Protein AF-A0A821P5L2-F1 (afdb_monomer)

Sequence (148 aa):
MLNECDADGIVGTIKATLARFNIPLQNLMGIGTDNASVMTGVNNGVYAKLKKDLPSLVLVRCICHSLQLAVSAVTKQFLPRNLEFIIKETYDWFNRSSSRQAAYKELYKLINDGHDPLKIVQSCQTRWLSIVCSCTHLRTMVGTENTF

pLDDT: mean 88.99, std 10.42, range [39.38, 97.19]

Solvent-accessible surface area (backbone atoms only — not comparable to full-atom values): 8571 Å² total; per-residue (Å²): 129,78,86,44,95,45,26,66,37,46,46,51,43,52,53,52,51,32,55,74,70,71,42,63,74,85,72,54,53,60,49,77,44,64,74,45,58,47,42,61,22,82,83,65,4,31,51,45,55,50,37,73,82,32,81,77,46,40,82,44,68,34,62,66,55,52,50,35,52,52,52,52,52,50,43,71,74,68,50,55,67,67,56,57,48,51,57,49,51,54,38,52,63,40,73,76,28,69,68,55,46,50,53,49,44,54,51,40,14,72,76,48,86,66,43,80,67,72,76,79,44,70,66,44,91,88,46,75,57,21,54,58,52,24,52,51,37,53,40,58,73,71,68,66,85,84,83,131

Organism: NCBI:txid345717

InterPro domains:
  IPR012337 Ribonuclease H-like superfamily [SSF53098] (4-139)

Nearest PDB structures (foldseek):
  7eqi-assembly3_E  TM=5.110E-01  e=8.395E-01  Streptomyces antibioticus
  7eqi-assembly4_H  TM=5.221E-01  e=1.290E+00  Streptomyces antibioticus

Secondary structure (DSSP, 8-state):
-----SHHHHHHHHHHHHHHTT--GGG--EEEE---HHHH-TTTSHHHHHHHH-TTPEEEE-HHHHHHHHHHHHHHHHS-HHHHHHHHHHHHHHHT-HHHHHHHHHHHHHHTTTPPPPPPPPP-TTSTTHHHHHHHHHHHHTT--S--

Structure (mmCIF, N/CA/C/O backbone):
data_AF-A0A821P5L2-F1
#
_entry.id   AF-A0A821P5L2-F1
#
loop_
_atom_site.group_PDB
_atom_site.id
_atom_site.type_symbol
_atom_site.label_atom_id
_atom_site.label_alt_id
_atom_site.label_comp_id
_atom_site.label_asym_id
_atom_site.label_entity_id
_atom_site.label_seq_id
_atom_site.pdbx_PDB_ins_code
_atom_site.Cartn_x
_atom_site.Cartn_y
_atom_site.Cartn_z
_atom_site.occupancy
_atom_site.B_iso_or_equiv
_atom_site.auth_seq_id
_atom_site.auth_comp_id
_atom_site.auth_asym_id
_atom_site.auth_atom_id
_atom_site.pdbx_PDB_model_num
ATOM 1 N N . MET A 1 1 ? 0.693 16.707 19.116 1.00 49.34 1 MET A N 1
ATOM 2 C CA . MET A 1 1 ? 1.541 16.033 18.110 1.00 49.34 1 MET A CA 1
ATOM 3 C C . MET A 1 1 ? 1.422 14.536 18.333 1.00 49.34 1 MET A C 1
ATOM 5 O O . MET A 1 1 ? 1.138 14.152 19.461 1.00 49.34 1 MET A O 1
ATOM 9 N N . LEU A 1 2 ? 1.588 13.724 17.285 1.00 69.50 2 LEU A N 1
ATOM 10 C CA . LEU A 1 2 ? 1.762 12.275 17.433 1.00 69.50 2 LEU A CA 1
ATOM 11 C C . LEU A 1 2 ? 3.141 12.039 18.052 1.00 69.50 2 LEU A C 1
ATOM 13 O O . LEU A 1 2 ? 4.143 12.350 17.414 1.00 69.50 2 LEU A O 1
ATOM 17 N N . ASN A 1 3 ? 3.182 11.548 19.288 1.00 67.38 3 ASN A N 1
ATOM 18 C CA . ASN A 1 3 ? 4.442 11.230 19.965 1.00 67.38 3 ASN A CA 1
ATOM 19 C C . ASN A 1 3 ? 4.887 9.786 19.683 1.00 67.38 3 ASN A C 1
ATOM 21 O O . ASN A 1 3 ? 6.078 9.499 19.699 1.00 67.38 3 ASN A O 1
ATOM 25 N N . GLU A 1 4 ? 3.937 8.901 19.370 1.00 78.25 4 GLU A N 1
ATOM 26 C CA . GLU A 1 4 ? 4.156 7.487 19.063 1.00 78.25 4 GLU A CA 1
ATOM 27 C C . GLU A 1 4 ? 3.324 7.107 17.828 1.00 78.25 4 GLU A C 1
ATOM 29 O O . GLU A 1 4 ? 2.196 7.576 17.655 1.00 78.25 4 GLU A O 1
ATOM 34 N N . CYS A 1 5 ? 3.900 6.290 16.940 1.00 82.81 5 CYS A N 1
ATOM 35 C CA . CYS A 1 5 ? 3.263 5.833 15.695 1.00 82.81 5 CYS A CA 1
ATOM 36 C C . CYS A 1 5 ? 2.576 4.465 15.848 1.00 82.81 5 CYS A C 1
ATOM 38 O O . CYS A 1 5 ? 2.422 3.733 14.869 1.00 82.81 5 CYS A O 1
ATOM 40 N N . ASP A 1 6 ? 2.198 4.096 17.069 1.00 92.50 6 ASP A N 1
ATOM 41 C CA . ASP A 1 6 ? 1.423 2.895 17.346 1.00 92.50 6 ASP A CA 1
ATOM 42 C C . ASP A 1 6 ? -0.079 3.206 17.448 1.00 92.50 6 ASP A C 1
ATOM 44 O O . ASP A 1 6 ? -0.534 4.346 17.313 1.00 92.50 6 ASP A O 1
ATOM 48 N N . ALA A 1 7 ? -0.886 2.168 17.646 1.00 93.12 7 ALA A N 1
ATOM 49 C CA . ALA A 1 7 ? -2.330 2.335 17.663 1.00 93.12 7 ALA A CA 1
ATOM 50 C C . ALA A 1 7 ? -2.820 3.160 18.862 1.00 93.12 7 ALA A C 1
ATOM 52 O O . ALA A 1 7 ? -3.824 3.859 18.735 1.00 93.12 7 ALA A O 1
ATOM 53 N N . ASP A 1 8 ? -2.143 3.095 20.010 1.00 93.81 8 ASP A N 1
ATOM 54 C CA . ASP A 1 8 ? -2.530 3.840 21.209 1.00 93.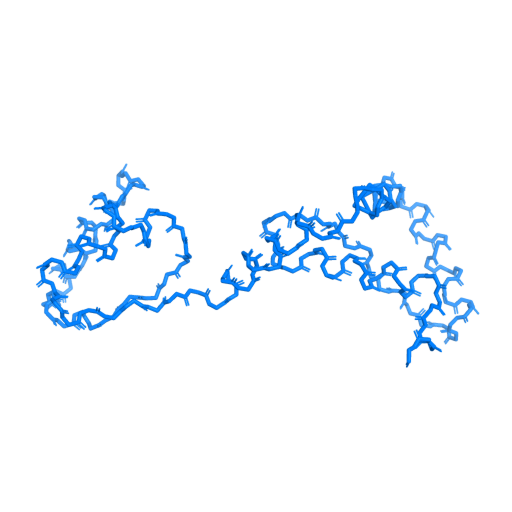81 8 ASP A CA 1
ATOM 55 C C . ASP A 1 8 ? -2.238 5.333 21.050 1.00 93.81 8 ASP A C 1
ATOM 57 O O . ASP A 1 8 ? -3.130 6.161 21.269 1.00 93.81 8 ASP A O 1
ATOM 61 N N . GLY A 1 9 ? -1.049 5.678 20.553 1.00 94.94 9 GLY A N 1
ATOM 62 C CA . GLY A 1 9 ? -0.669 7.048 20.223 1.00 94.94 9 GLY A CA 1
ATOM 63 C C . GLY A 1 9 ? -1.601 7.679 19.188 1.00 94.94 9 GLY A C 1
ATOM 64 O O . GLY A 1 9 ? -2.041 8.826 19.352 1.00 94.94 9 GLY A O 1
ATOM 65 N N . ILE A 1 10 ? -1.983 6.920 18.154 1.00 95.31 10 ILE A N 1
ATOM 66 C CA . ILE A 1 10 ? -2.919 7.393 17.126 1.00 95.31 10 ILE A CA 1
ATOM 67 C C . ILE A 1 10 ? -4.322 7.604 17.711 1.00 95.31 10 ILE A C 1
ATOM 69 O O . ILE A 1 10 ? -4.910 8.667 17.505 1.00 95.31 10 ILE A O 1
ATOM 73 N N . VAL A 1 11 ? -4.858 6.648 18.478 1.00 95.44 11 VAL A N 1
ATOM 74 C CA . VAL A 1 11 ? -6.184 6.783 19.114 1.00 95.44 11 VAL A CA 1
ATOM 75 C C . VAL A 1 11 ? -6.220 7.966 20.077 1.00 95.44 11 VAL A C 1
ATOM 77 O O . VAL A 1 11 ? -7.164 8.760 20.035 1.00 95.44 11 VAL A O 1
ATOM 80 N N . GLY A 1 12 ? -5.194 8.115 20.917 1.00 94.94 12 GLY A N 1
ATOM 81 C CA . GLY A 1 12 ? -5.067 9.244 21.836 1.00 94.94 12 GLY A CA 1
ATOM 82 C C . GLY A 1 12 ? -5.054 10.576 21.091 1.00 94.94 12 GLY A C 1
ATOM 83 O O . GLY A 1 12 ? -5.792 11.496 21.447 1.00 94.94 12 GLY A O 1
ATOM 84 N N . THR A 1 13 ? -4.302 10.653 19.991 1.00 95.38 13 THR A N 1
ATOM 85 C CA . THR A 1 13 ? -4.250 11.854 19.151 1.00 95.38 13 THR A CA 1
ATOM 86 C C . THR A 1 13 ? -5.596 12.159 18.494 1.00 95.38 13 THR A C 1
ATOM 88 O O . THR A 1 13 ? -6.000 13.322 18.476 1.00 95.38 13 THR A O 1
ATOM 91 N N . ILE A 1 14 ? -6.322 11.151 17.994 1.00 94.81 14 ILE A N 1
ATOM 92 C CA . ILE A 1 14 ? -7.667 11.327 17.419 1.00 94.81 14 ILE A CA 1
ATOM 93 C C . ILE A 1 14 ? -8.614 11.916 18.469 1.00 94.81 14 ILE A C 1
ATOM 95 O O . ILE A 1 14 ? -9.227 12.955 18.223 1.00 94.81 14 ILE A O 1
ATOM 99 N N . LYS A 1 15 ? -8.691 11.305 19.658 1.00 95.19 15 LYS A N 1
ATOM 100 C CA . LYS A 1 15 ? -9.561 11.770 20.751 1.00 95.19 15 LYS A CA 1
ATOM 101 C C . LYS A 1 15 ? -9.213 13.192 21.189 1.00 95.19 15 LYS A C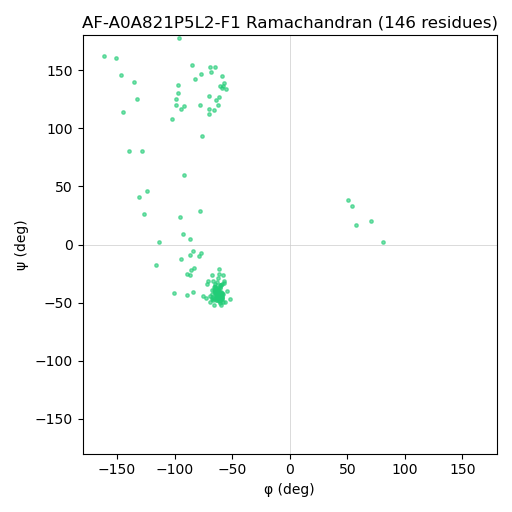 1
ATOM 103 O O . LYS A 1 15 ? -10.103 14.034 21.282 1.00 95.19 15 LYS A O 1
ATOM 108 N N . ALA A 1 16 ? -7.928 13.477 21.396 1.00 95.62 16 ALA A N 1
ATOM 109 C CA . ALA A 1 16 ? -7.458 14.808 21.771 1.00 95.62 16 ALA A CA 1
ATOM 110 C C . ALA A 1 16 ? -7.771 15.856 20.691 1.00 95.62 16 ALA A C 1
ATOM 112 O O . ALA A 1 16 ? -8.164 16.977 21.005 1.00 95.62 16 ALA A O 1
ATOM 113 N N . THR A 1 17 ? -7.636 15.489 19.415 1.00 95.69 17 THR A N 1
ATOM 114 C CA . THR A 1 17 ? -7.938 16.382 18.290 1.00 95.69 17 THR A CA 1
ATOM 115 C C . THR A 1 17 ? -9.429 16.692 18.217 1.00 95.69 17 THR A C 1
ATOM 117 O O . THR A 1 17 ? -9.787 17.861 18.105 1.00 95.69 17 THR A O 1
ATOM 120 N N . LEU A 1 18 ? -10.300 15.685 18.333 1.00 95.69 18 LEU A N 1
ATOM 121 C CA . LEU A 1 18 ? -11.752 15.886 18.356 1.00 95.69 18 LEU A CA 1
ATOM 122 C C . LEU A 1 18 ? -12.177 16.763 19.540 1.00 95.69 18 LEU A C 1
ATOM 124 O O . LEU A 1 18 ? -12.900 17.740 19.344 1.00 95.69 18 LEU A O 1
ATOM 128 N N . ALA A 1 19 ? -11.646 16.488 20.736 1.00 95.81 19 ALA A N 1
ATOM 129 C CA . ALA A 1 19 ? -11.898 17.292 21.930 1.00 95.81 19 ALA A CA 1
ATOM 130 C C . ALA A 1 19 ? -11.457 18.753 21.749 1.00 95.81 19 ALA A C 1
ATOM 132 O O . ALA A 1 19 ? -12.208 19.665 22.082 1.00 95.81 19 ALA A O 1
ATOM 133 N N . ARG A 1 20 ? -10.283 18.994 21.147 1.00 97.19 20 ARG A N 1
ATOM 134 C CA . ARG A 1 20 ? -9.787 20.348 20.844 1.00 97.19 20 ARG A CA 1
ATOM 135 C C . ARG A 1 20 ? -10.739 21.141 19.944 1.00 97.19 20 ARG A C 1
ATOM 137 O O . ARG A 1 20 ? -10.823 22.356 20.078 1.00 97.19 20 ARG A O 1
ATOM 144 N N . PHE A 1 21 ? -11.431 20.472 19.025 1.00 96.88 21 PHE A N 1
ATOM 145 C CA . PHE A 1 21 ? -12.416 21.096 18.139 1.00 96.88 21 PHE A CA 1
ATOM 146 C C . PHE A 1 21 ? -13.849 21.051 18.690 1.00 96.88 21 PHE A C 1
ATOM 148 O O . PHE A 1 21 ? -14.778 21.407 17.970 1.00 96.88 21 PHE A O 1
ATOM 155 N N . ASN A 1 22 ? -14.044 20.634 19.948 1.00 96.94 22 ASN A N 1
ATOM 156 C CA . ASN A 1 22 ? -15.359 20.433 20.564 1.00 96.94 22 ASN A CA 1
ATOM 157 C C . ASN A 1 22 ? -16.276 19.502 19.748 1.00 96.94 22 ASN A C 1
ATOM 159 O O . ASN A 1 22 ? -17.493 19.674 19.732 1.00 96.94 22 ASN A O 1
ATOM 163 N N . ILE A 1 23 ? -15.697 18.512 19.063 1.00 96.19 23 ILE A N 1
ATOM 164 C CA . ILE A 1 23 ? -16.441 17.489 18.327 1.00 96.19 23 ILE A CA 1
ATOM 165 C C . ILE A 1 23 ? -16.604 16.276 19.251 1.00 96.19 23 ILE A C 1
ATOM 167 O O . ILE A 1 23 ? -15.600 15.661 19.620 1.00 96.19 23 ILE A O 1
ATOM 171 N N . PRO A 1 24 ? -17.839 15.897 19.626 1.00 95.31 24 PRO A N 1
ATOM 172 C CA . PRO A 1 24 ? -18.079 14.688 20.401 1.00 95.31 24 PRO A CA 1
ATOM 173 C C . PRO A 1 24 ? -17.538 13.457 19.677 1.00 95.31 24 PRO A C 1
ATOM 175 O O . PRO A 1 24 ? -17.766 13.282 18.478 1.00 95.31 24 PRO A O 1
ATOM 178 N N . LEU A 1 25 ? -16.867 12.567 20.410 1.00 95.06 25 LEU A N 1
ATOM 179 C CA . LEU A 1 25 ? -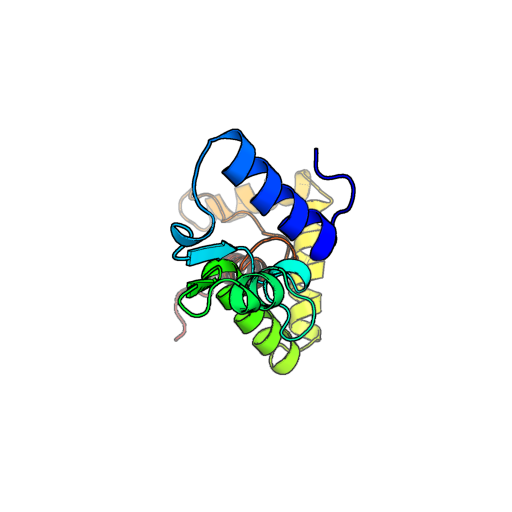16.345 11.317 19.850 1.00 95.06 25 LEU A CA 1
ATOM 180 C C . LEU A 1 25 ? -17.461 10.476 19.206 1.00 95.06 25 LEU A C 1
ATOM 182 O O . LEU A 1 25 ? -17.229 9.812 18.204 1.00 95.06 25 LEU A O 1
ATOM 186 N N . GLN A 1 26 ? -18.679 10.560 19.741 1.00 95.62 26 GLN A N 1
ATOM 187 C CA . GLN A 1 26 ? -19.876 9.865 19.261 1.00 95.62 26 GLN A CA 1
ATOM 188 C C . GLN A 1 26 ? -20.273 10.254 17.831 1.00 95.62 26 GLN A C 1
ATOM 190 O O . GLN A 1 26 ? -20.951 9.479 17.162 1.00 95.62 26 GLN A O 1
ATOM 195 N N . ASN A 1 27 ? -19.822 11.411 17.337 1.00 95.12 27 ASN A N 1
ATOM 196 C CA . ASN A 1 27 ? -20.073 11.839 15.962 1.00 95.12 27 ASN A CA 1
ATOM 197 C C . ASN A 1 27 ? -19.144 11.145 14.951 1.00 95.12 27 ASN A C 1
ATOM 199 O O . ASN A 1 27 ? -19.342 11.269 13.741 1.00 95.12 27 ASN A O 1
ATOM 203 N N . LEU A 1 28 ? -18.121 10.419 15.415 1.00 95.12 28 LEU A N 1
ATOM 204 C CA . LEU A 1 28 ? -17.241 9.646 14.550 1.00 95.12 28 LEU A CA 1
ATOM 205 C C . LEU A 1 28 ? -17.953 8.366 14.088 1.00 95.12 28 LEU A C 1
ATOM 207 O O . LEU A 1 28 ? -17.909 7.327 14.743 1.00 95.12 28 LEU A O 1
ATOM 211 N N . MET A 1 29 ? -18.592 8.446 12.922 1.00 95.69 29 MET A N 1
ATOM 212 C CA . MET A 1 29 ? -19.360 7.337 12.343 1.00 95.69 29 MET A CA 1
ATOM 213 C C . MET A 1 29 ? -18.511 6.369 11.514 1.00 95.69 29 MET A C 1
ATOM 215 O O . MET A 1 29 ? -18.889 5.212 11.332 1.00 95.69 29 MET A O 1
ATOM 219 N N . GLY A 1 30 ? -17.350 6.802 11.021 1.00 95.81 30 GLY A N 1
ATOM 220 C CA . GLY A 1 30 ? -16.466 5.938 10.250 1.00 95.81 30 GLY A CA 1
ATOM 221 C C . GLY A 1 30 ? -15.031 6.435 10.167 1.00 95.81 30 GLY A C 1
ATOM 222 O O . GLY A 1 30 ? -14.745 7.602 10.426 1.00 95.81 30 GLY A O 1
ATOM 223 N N . ILE A 1 31 ? -14.131 5.527 9.797 1.00 95.25 31 ILE A N 1
ATOM 224 C CA . ILE A 1 31 ? -12.715 5.810 9.564 1.00 95.25 31 ILE A CA 1
ATOM 225 C C . ILE A 1 31 ? -12.261 5.178 8.247 1.00 95.25 31 ILE A C 1
ATOM 227 O O . ILE A 1 31 ? -12.426 3.978 8.027 1.00 95.25 31 ILE A O 1
ATOM 231 N N . GLY A 1 32 ? -11.696 6.008 7.369 1.00 95.31 32 GLY A N 1
ATOM 232 C CA . GLY A 1 32 ? -11.033 5.588 6.137 1.00 95.31 32 GLY A CA 1
ATOM 233 C C . GLY A 1 32 ? -9.525 5.538 6.348 1.00 95.31 32 GLY A C 1
ATOM 234 O O . GLY A 1 32 ? -8.945 6.522 6.799 1.00 95.31 32 GLY A O 1
ATOM 235 N N . THR A 1 33 ? -8.882 4.407 6.067 1.00 93.19 33 THR A N 1
ATOM 236 C CA . THR A 1 33 ? -7.453 4.231 6.367 1.00 93.19 33 THR A CA 1
ATOM 237 C C . THR A 1 33 ? -6.765 3.272 5.397 1.00 93.19 33 THR A C 1
ATOM 239 O O . THR A 1 33 ? -7.425 2.492 4.701 1.00 93.19 33 THR A O 1
ATOM 242 N N . ASP A 1 34 ? -5.434 3.348 5.317 1.00 85.88 34 ASP A N 1
ATOM 243 C CA . ASP A 1 34 ? -4.653 2.308 4.664 1.00 85.88 34 ASP A CA 1
ATOM 244 C C . ASP A 1 34 ? -4.783 0.999 5.460 1.00 85.88 34 ASP A C 1
ATOM 246 O O . ASP A 1 34 ? -5.064 0.985 6.658 1.00 85.88 34 ASP A O 1
ATOM 250 N N . ASN A 1 35 ? -4.644 -0.155 4.805 1.00 87.56 35 ASN A N 1
ATOM 251 C CA . ASN A 1 35 ? -4.824 -1.437 5.501 1.00 87.56 35 ASN A CA 1
ATOM 252 C C . ASN A 1 35 ? -3.595 -1.807 6.350 1.00 87.56 35 ASN A C 1
ATOM 254 O O . ASN A 1 35 ? -3.309 -2.989 6.542 1.00 87.56 35 ASN A O 1
ATOM 258 N N . ALA A 1 36 ? -2.853 -0.818 6.851 1.00 89.50 36 ALA A N 1
ATOM 259 C CA . ALA A 1 36 ? -1.742 -1.049 7.750 1.00 89.50 36 ALA A CA 1
ATOM 260 C C . ALA A 1 36 ? -2.231 -1.787 9.004 1.00 89.50 36 ALA A C 1
ATOM 262 O O . ALA A 1 36 ? -3.348 -1.572 9.495 1.00 89.50 36 ALA A O 1
ATOM 263 N N . SER A 1 37 ? -1.384 -2.663 9.542 1.00 91.25 37 SER A N 1
ATOM 264 C CA . SER A 1 37 ? -1.710 -3.461 10.728 1.00 91.25 37 SER A CA 1
ATOM 265 C C . SER A 1 37 ? -2.001 -2.584 11.948 1.00 91.25 37 SER A C 1
ATOM 267 O O . SER A 1 37 ? -2.901 -2.902 12.721 1.00 91.25 37 SER A O 1
ATOM 269 N N . VAL A 1 38 ? -1.311 -1.446 12.083 1.00 94.31 38 VAL A N 1
ATOM 270 C CA . VAL A 1 38 ? -1.551 -0.469 13.155 1.00 94.31 38 VAL A CA 1
ATOM 271 C C . VAL A 1 38 ? -2.951 0.149 13.078 1.00 94.31 38 VAL A C 1
ATOM 273 O O . VAL A 1 38 ? -3.565 0.421 14.104 1.00 94.31 38 VAL A O 1
ATOM 276 N N . MET A 1 39 ? -3.510 0.305 11.876 1.00 94.94 39 MET A N 1
ATOM 277 C CA . MET A 1 39 ? -4.819 0.927 11.674 1.00 94.94 39 MET A CA 1
ATOM 278 C C . MET A 1 39 ? -5.958 -0.095 11.729 1.00 94.94 39 MET A C 1
ATOM 280 O O . MET A 1 39 ? -6.989 0.140 12.365 1.00 94.94 39 MET A O 1
ATOM 284 N N . THR A 1 40 ? -5.759 -1.250 11.089 1.00 94.62 40 THR A N 1
ATOM 285 C CA . THR A 1 40 ? -6.812 -2.246 10.817 1.00 94.62 40 THR A CA 1
ATOM 286 C C . THR A 1 40 ? -6.647 -3.571 11.561 1.00 94.62 40 THR A C 1
ATOM 288 O O . THR A 1 40 ? -7.462 -4.479 11.382 1.00 94.62 40 THR A O 1
ATOM 291 N N . GLY A 1 41 ? -5.615 -3.699 12.399 1.00 93.19 41 GLY A N 1
ATOM 292 C CA . GLY A 1 41 ? -5.348 -4.897 13.189 1.00 93.19 41 GLY A CA 1
ATOM 293 C C . GLY A 1 41 ? -6.519 -5.280 14.094 1.00 93.19 41 GLY A C 1
ATOM 294 O O . GLY A 1 41 ? -7.135 -4.428 14.731 1.00 93.19 41 GLY A O 1
ATOM 295 N N . VAL A 1 42 ? -6.804 -6.582 14.169 1.00 91.56 42 VAL A N 1
ATOM 296 C CA . VAL A 1 42 ? -7.987 -7.119 14.865 1.00 91.56 42 VAL A CA 1
ATOM 297 C C . VAL A 1 42 ? -7.926 -6.884 16.378 1.00 91.56 42 VAL A C 1
ATOM 299 O O . VAL A 1 42 ? -8.935 -6.539 16.982 1.00 91.56 42 VAL A O 1
ATOM 302 N N . ASN A 1 43 ? -6.740 -7.024 16.981 1.00 90.19 43 ASN A N 1
ATOM 303 C CA . ASN A 1 43 ? -6.578 -6.957 18.439 1.00 90.19 43 ASN A CA 1
ATOM 304 C C . ASN A 1 43 ? -6.054 -5.598 18.920 1.00 90.19 43 ASN A C 1
ATOM 306 O O . ASN A 1 43 ? -6.528 -5.072 19.924 1.00 90.19 43 ASN A O 1
ATOM 310 N N . ASN A 1 44 ? -5.075 -5.035 18.204 1.00 92.81 44 ASN A N 1
ATOM 311 C CA . ASN A 1 44 ? -4.372 -3.815 18.605 1.00 92.81 44 ASN A CA 1
ATOM 312 C C . ASN A 1 44 ? -4.376 -2.739 17.510 1.00 92.81 44 ASN A C 1
ATOM 314 O O . ASN A 1 44 ? -3.456 -1.937 17.446 1.00 92.81 44 ASN A O 1
ATOM 318 N N . GLY A 1 45 ? -5.369 -2.747 16.617 1.00 95.12 45 GLY A N 1
ATOM 319 C CA . GLY A 1 45 ? -5.526 -1.705 15.605 1.00 95.12 45 GLY A CA 1
ATOM 320 C C . GLY A 1 45 ? -6.289 -0.487 16.129 1.00 95.12 45 GLY A C 1
ATOM 321 O O . GLY A 1 45 ? -7.133 -0.614 17.020 1.00 95.12 45 GLY A O 1
ATOM 322 N N . VAL A 1 46 ? -6.056 0.682 15.530 1.00 96.31 46 VAL A N 1
ATOM 323 C CA . VAL A 1 46 ? -6.800 1.926 15.812 1.00 96.31 46 VAL A CA 1
ATOM 324 C C . VAL A 1 46 ? -8.306 1.704 15.702 1.00 96.31 46 VAL A C 1
ATOM 326 O O . VAL A 1 46 ? -9.052 2.076 16.607 1.00 96.31 46 VAL A O 1
ATOM 329 N N . TYR A 1 47 ? -8.757 1.039 14.633 1.00 96.75 47 TYR A N 1
ATOM 330 C CA . TYR A 1 47 ? -10.171 0.712 14.465 1.00 96.75 47 TYR A CA 1
ATOM 331 C C . TYR A 1 47 ? -10.696 -0.172 15.602 1.00 96.75 47 TYR A C 1
ATOM 333 O O . TYR A 1 47 ? -11.723 0.151 16.190 1.00 96.75 47 TYR A O 1
ATOM 341 N N . ALA A 1 48 ? -9.986 -1.250 15.953 1.00 96.25 48 ALA A N 1
ATOM 342 C CA . ALA A 1 48 ? -10.406 -2.164 17.015 1.00 96.25 48 ALA A CA 1
ATOM 343 C C . ALA A 1 48 ? -10.517 -1.461 18.376 1.00 96.25 48 ALA A C 1
ATOM 345 O O . ALA A 1 48 ? -11.432 -1.744 19.146 1.00 96.25 48 ALA A O 1
ATOM 346 N N . LYS A 1 49 ? -9.617 -0.512 18.661 1.00 96.00 49 LYS A N 1
ATOM 347 C CA . LYS A 1 49 ? -9.658 0.307 19.877 1.00 96.00 49 LYS A CA 1
ATOM 348 C C . LYS A 1 49 ? -10.836 1.285 19.866 1.00 96.00 49 LYS A C 1
ATOM 350 O O . LYS A 1 49 ? -11.600 1.296 20.823 1.00 96.00 49 LYS A O 1
ATOM 355 N N . LEU A 1 50 ? -11.033 2.049 18.788 1.00 96.25 50 LEU A N 1
ATOM 356 C CA . LEU A 1 50 ? -12.149 3.002 18.687 1.00 96.25 50 LEU A CA 1
ATOM 357 C C . LEU A 1 50 ? -13.516 2.310 18.685 1.00 96.25 50 LEU A C 1
ATOM 359 O O . LEU A 1 50 ? -14.466 2.834 19.257 1.00 96.25 50 LEU A O 1
ATOM 363 N N . LYS A 1 51 ? -13.619 1.114 18.096 1.00 96.06 51 LYS A N 1
ATOM 364 C CA . LYS A 1 51 ? -14.855 0.321 18.043 1.00 96.06 51 LYS A CA 1
ATOM 365 C C . LYS A 1 51 ? -15.372 -0.077 19.432 1.00 96.06 51 LYS A C 1
ATOM 367 O O . LYS A 1 51 ? -16.574 -0.281 19.575 1.00 96.06 51 LYS A O 1
ATOM 372 N N . LYS A 1 52 ? -14.497 -0.158 20.447 1.00 94.81 52 LYS A N 1
ATOM 373 C CA . LYS A 1 52 ? -14.895 -0.401 21.848 1.00 94.81 52 LYS A CA 1
ATOM 374 C C . LYS A 1 52 ? -15.723 0.752 22.413 1.00 94.81 52 LYS A C 1
ATOM 376 O O . LYS A 1 52 ? -16.701 0.505 23.107 1.00 94.81 52 LYS A O 1
ATOM 381 N N . ASP A 1 53 ? -15.350 1.984 22.075 1.00 94.00 53 ASP A N 1
ATOM 382 C CA . ASP A 1 53 ? -16.054 3.195 22.514 1.00 94.00 53 ASP A CA 1
ATOM 383 C C . ASP A 1 53 ? -17.220 3.552 21.575 1.00 94.00 53 ASP A C 1
ATOM 385 O O . ASP A 1 53 ? -18.181 4.201 21.981 1.00 94.00 53 ASP A O 1
ATOM 389 N N . LEU A 1 54 ? -17.129 3.134 20.307 1.00 96.00 54 LEU A N 1
ATOM 390 C CA . LEU A 1 54 ? -18.055 3.471 19.228 1.00 96.00 54 LEU A CA 1
ATOM 391 C C . LEU A 1 54 ? -18.546 2.204 18.507 1.00 96.00 54 LEU A C 1
ATOM 393 O O . LEU A 1 54 ? -18.058 1.887 17.416 1.00 96.00 54 LEU A O 1
ATOM 397 N N . PRO A 1 55 ? -19.538 1.475 19.055 1.00 94.81 55 PRO A N 1
ATOM 398 C CA . PRO A 1 55 ? -20.027 0.231 18.457 1.00 94.81 55 PRO A CA 1
ATOM 399 C C . PRO A 1 55 ? -20.553 0.385 17.021 1.00 94.81 55 PRO A C 1
ATOM 401 O O . PRO A 1 55 ? -20.482 -0.560 16.237 1.00 94.81 55 PRO A O 1
ATOM 404 N N . SER A 1 56 ? -21.024 1.574 16.630 1.00 94.50 56 SER A N 1
ATOM 405 C CA . SER A 1 56 ? -21.513 1.891 15.277 1.00 94.50 56 SER A CA 1
ATOM 406 C C . SER A 1 56 ? -20.416 2.268 14.271 1.00 94.50 56 SER A C 1
ATOM 408 O O . SER A 1 56 ? -20.716 2.407 13.089 1.00 94.50 56 SER A O 1
ATOM 410 N N . LEU A 1 57 ? -19.150 2.390 14.693 1.00 96.88 57 LEU A N 1
ATOM 411 C CA . LEU A 1 57 ? -18.056 2.869 13.840 1.00 96.88 57 LEU A CA 1
ATOM 412 C C . LEU A 1 57 ? -17.823 1.964 12.622 1.00 96.88 57 LEU A C 1
ATOM 414 O O . LEU A 1 57 ? -17.593 0.763 12.770 1.00 96.88 57 LEU A O 1
ATOM 418 N N . VAL A 1 58 ? -17.810 2.534 11.422 1.00 96.75 58 VAL A N 1
ATOM 419 C CA . VAL A 1 58 ? -17.557 1.807 10.170 1.00 96.75 58 VAL A CA 1
ATOM 420 C C . VAL A 1 58 ? -16.091 1.935 9.752 1.00 96.75 58 VAL A C 1
ATOM 422 O O . VAL A 1 58 ? -15.548 3.035 9.681 1.00 96.75 58 VAL A O 1
ATOM 425 N N . LEU A 1 59 ? -15.443 0.812 9.432 1.00 95.56 59 LEU A N 1
ATOM 426 C CA . LEU A 1 59 ? -14.111 0.809 8.822 1.00 95.56 59 LEU A CA 1
ATOM 427 C C . LEU A 1 59 ? -14.226 0.790 7.299 1.00 95.56 59 LEU A C 1
ATOM 429 O O . LEU A 1 59 ? -14.703 -0.191 6.729 1.00 95.56 59 LEU A O 1
ATOM 433 N N . VAL A 1 60 ? -13.701 1.821 6.642 1.00 95.25 60 VAL A N 1
ATOM 434 C CA . VAL A 1 60 ? -13.518 1.851 5.189 1.00 95.25 60 VAL A CA 1
ATOM 435 C C . VAL A 1 60 ? -12.048 1.583 4.880 1.00 95.25 60 VAL A C 1
ATOM 437 O O . VAL A 1 60 ? -11.166 2.402 5.135 1.00 95.25 60 VAL A O 1
ATOM 440 N N . ARG A 1 61 ? -11.777 0.395 4.345 1.00 93.06 61 ARG A N 1
ATOM 441 C CA . ARG A 1 61 ? -10.432 -0.018 3.932 1.00 93.06 61 ARG A CA 1
ATOM 442 C C . ARG A 1 61 ? -10.055 0.623 2.602 1.00 93.06 61 ARG A C 1
ATOM 444 O O . ARG A 1 61 ? -10.901 0.793 1.726 1.00 93.06 61 ARG A O 1
ATOM 451 N N . CYS A 1 62 ? -8.776 0.932 2.423 1.00 91.94 62 CYS A N 1
ATOM 452 C CA . CYS A 1 62 ? -8.277 1.443 1.154 1.00 91.94 62 CYS A CA 1
ATOM 453 C C . CYS A 1 62 ? -8.409 0.366 0.064 1.00 91.94 62 CYS A C 1
ATOM 455 O O . CYS A 1 62 ? -7.757 -0.683 0.122 1.00 91.94 62 CYS A O 1
ATOM 457 N N . ILE A 1 63 ? -9.238 0.633 -0.950 1.00 90.31 63 ILE A N 1
ATOM 458 C CA . ILE A 1 63 ? -9.458 -0.274 -2.090 1.00 90.31 63 ILE A CA 1
ATOM 459 C C . ILE A 1 63 ? -8.137 -0.541 -2.809 1.00 90.31 63 ILE A C 1
ATOM 461 O O . ILE A 1 63 ? -7.800 -1.688 -3.084 1.00 90.31 63 ILE A O 1
ATOM 465 N N . CYS A 1 64 ? -7.349 0.503 -3.047 1.00 87.31 64 CYS A N 1
ATOM 466 C CA . CYS A 1 64 ? -6.101 0.381 -3.782 1.00 87.31 64 CYS A CA 1
ATOM 467 C C . CYS A 1 64 ? -5.061 -0.470 -3.042 1.00 87.31 64 CYS A C 1
ATOM 469 O O . CYS A 1 64 ? -4.401 -1.310 -3.649 1.00 87.31 64 CYS A O 1
ATOM 471 N N . HIS A 1 65 ? -4.956 -0.312 -1.720 1.00 85.88 65 HIS A N 1
ATOM 472 C CA . HIS A 1 65 ? -4.088 -1.165 -0.913 1.00 85.88 65 HIS A CA 1
ATOM 473 C C . HIS A 1 65 ? -4.612 -2.609 -0.867 1.00 85.88 65 HIS A C 1
ATOM 475 O O . HIS A 1 65 ? -3.834 -3.554 -0.958 1.00 85.88 65 HIS A O 1
ATOM 481 N N . SER A 1 66 ? -5.932 -2.795 -0.777 1.00 88.88 66 SER A N 1
ATOM 482 C CA . SER A 1 66 ? -6.557 -4.125 -0.811 1.00 88.88 66 SER A CA 1
ATOM 483 C C . SER A 1 66 ? -6.267 -4.848 -2.130 1.00 88.88 66 SER A C 1
ATOM 485 O O . SER A 1 66 ? -5.888 -6.018 -2.122 1.00 88.88 66 SER A O 1
ATOM 487 N N . LEU A 1 67 ? -6.361 -4.135 -3.254 1.00 89.75 67 LEU A N 1
ATOM 488 C CA . LEU A 1 67 ? -6.011 -4.650 -4.573 1.00 89.75 67 LEU A CA 1
ATOM 489 C C . LEU A 1 67 ? -4.516 -4.985 -4.668 1.00 89.75 67 LEU A C 1
ATOM 491 O O . LEU A 1 67 ? -4.164 -6.062 -5.141 1.00 89.75 67 LEU A O 1
ATOM 495 N N . GLN A 1 68 ? -3.638 -4.113 -4.165 1.00 87.88 68 GLN A N 1
ATOM 496 C CA . GLN A 1 68 ? -2.198 -4.379 -4.121 1.00 87.88 68 GLN A CA 1
ATOM 497 C C . GLN A 1 68 ? -1.870 -5.648 -3.326 1.00 87.88 68 GLN A C 1
ATOM 499 O O . GLN A 1 68 ? -1.033 -6.439 -3.764 1.00 87.88 68 GLN A O 1
ATOM 504 N N . LEU A 1 69 ? -2.521 -5.864 -2.178 1.00 87.19 69 LEU A N 1
ATOM 505 C CA . LEU A 1 69 ? -2.341 -7.075 -1.373 1.00 87.19 69 LEU A CA 1
ATOM 506 C C . LEU A 1 69 ? -2.814 -8.323 -2.122 1.00 87.19 69 LEU A C 1
ATOM 508 O O . LEU A 1 69 ? -2.096 -9.321 -2.139 1.00 87.19 69 LEU A O 1
ATOM 512 N N . ALA A 1 70 ? -3.979 -8.259 -2.771 1.00 90.69 70 ALA A N 1
ATOM 513 C CA . ALA A 1 70 ? -4.509 -9.368 -3.559 1.00 90.69 70 ALA A CA 1
ATOM 514 C C . ALA A 1 70 ? -3.569 -9.735 -4.717 1.00 90.69 70 ALA A C 1
ATOM 516 O O . ALA A 1 70 ? -3.185 -10.896 -4.854 1.00 90.69 70 ALA A O 1
ATOM 517 N N . VAL A 1 71 ? -3.124 -8.742 -5.495 1.00 90.12 71 VAL A N 1
ATOM 518 C CA . VAL A 1 71 ? -2.164 -8.952 -6.586 1.00 90.12 71 VAL A CA 1
ATOM 519 C C . VAL A 1 71 ? -0.852 -9.516 -6.051 1.00 90.12 71 VAL A C 1
ATOM 521 O O . VAL A 1 71 ? -0.359 -10.490 -6.602 1.00 90.12 71 VAL A O 1
ATOM 524 N N . SER A 1 72 ? -0.320 -8.975 -4.952 1.00 87.88 72 SER A N 1
ATOM 525 C CA . SER A 1 72 ? 0.931 -9.461 -4.354 1.00 87.88 72 SER A CA 1
ATOM 526 C C . SER A 1 72 ? 0.831 -10.911 -3.868 1.00 87.88 72 SER A C 1
ATOM 528 O O . SER A 1 72 ? 1.793 -11.669 -3.980 1.00 87.88 72 SER A O 1
ATOM 530 N N . ALA A 1 73 ? -0.320 -11.315 -3.322 1.00 89.88 73 ALA A N 1
ATOM 531 C CA . ALA A 1 73 ? -0.554 -12.689 -2.889 1.00 89.88 73 ALA A CA 1
ATOM 532 C C . ALA A 1 73 ? -0.608 -13.650 -4.085 1.00 89.88 73 ALA A C 1
ATOM 534 O O . ALA A 1 73 ? 0.065 -14.681 -4.079 1.00 89.88 73 ALA A O 1
ATOM 535 N N . VAL A 1 74 ? -1.353 -13.279 -5.131 1.00 90.44 74 VAL A N 1
ATOM 536 C CA . VAL A 1 74 ? -1.472 -14.068 -6.364 1.00 90.44 74 VAL A CA 1
ATOM 537 C C . VAL A 1 74 ? -0.125 -14.173 -7.073 1.00 90.44 74 VAL A C 1
ATOM 539 O O . VAL A 1 74 ? 0.277 -15.270 -7.446 1.00 90.44 74 VAL A O 1
ATOM 542 N N . THR A 1 75 ? 0.618 -13.077 -7.226 1.00 88.62 75 THR A N 1
ATOM 543 C CA . THR A 1 75 ? 1.927 -13.116 -7.892 1.00 88.62 75 THR A CA 1
ATOM 544 C C . THR A 1 75 ? 2.914 -13.965 -7.108 1.00 88.62 75 THR A C 1
ATOM 546 O O . THR A 1 75 ? 3.586 -14.799 -7.698 1.00 88.62 75 THR A O 1
ATOM 549 N N . LYS A 1 76 ? 2.943 -13.859 -5.777 1.00 86.81 76 LYS A N 1
ATOM 550 C CA . LYS A 1 76 ? 3.795 -14.717 -4.945 1.00 86.81 76 LYS A CA 1
ATOM 551 C C . LYS A 1 76 ? 3.464 -16.209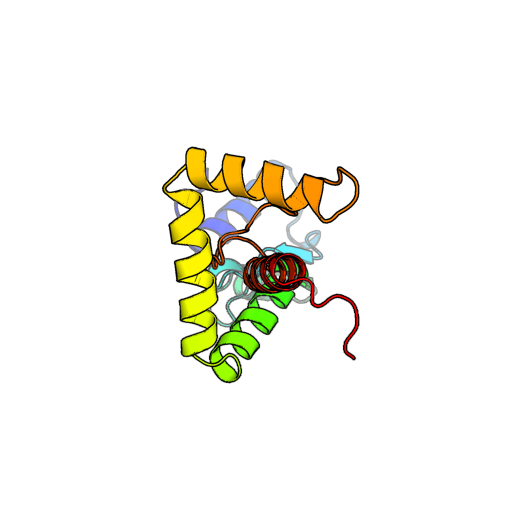 -5.089 1.00 86.81 76 LYS A C 1
ATOM 553 O O . LYS A 1 76 ? 4.364 -17.037 -4.980 1.00 86.81 76 LYS A O 1
ATOM 558 N N . GLN A 1 77 ? 2.192 -16.554 -5.278 1.00 92.00 77 GLN A N 1
ATOM 559 C CA . GLN A 1 77 ? 1.749 -17.945 -5.377 1.00 92.00 77 GLN A CA 1
ATOM 560 C C . GLN A 1 77 ? 1.907 -18.525 -6.787 1.00 92.00 77 GLN A C 1
ATOM 562 O O . GLN A 1 77 ? 2.285 -19.686 -6.927 1.00 92.00 77 GLN A O 1
ATOM 567 N N . PHE A 1 78 ? 1.599 -17.737 -7.817 1.00 91.62 78 PHE A N 1
ATOM 568 C CA . PHE A 1 78 ? 1.416 -18.237 -9.178 1.00 91.62 78 PHE A CA 1
ATOM 569 C C . PHE A 1 78 ? 2.436 -17.708 -10.185 1.00 91.62 78 PHE A C 1
ATOM 571 O O . PHE A 1 78 ? 2.573 -18.318 -11.242 1.00 91.62 78 PHE A O 1
ATOM 578 N N . LEU A 1 79 ? 3.156 -16.613 -9.906 1.00 88.81 79 LEU A N 1
ATOM 579 C CA . LEU A 1 79 ? 4.173 -16.108 -10.829 1.00 88.81 79 LEU A CA 1
ATOM 580 C C . LEU A 1 79 ? 5.446 -16.966 -10.717 1.00 88.81 79 LEU A C 1
ATOM 582 O O . LEU A 1 79 ? 6.061 -17.019 -9.649 1.00 88.81 79 LEU A O 1
ATOM 586 N N . PRO A 1 80 ? 5.891 -17.618 -11.804 1.00 92.75 80 PRO A N 1
ATOM 587 C CA . PRO A 1 80 ? 7.145 -18.355 -11.806 1.00 92.75 80 PRO A CA 1
ATOM 588 C C . PRO A 1 80 ? 8.337 -17.450 -11.468 1.00 92.75 80 PRO A C 1
ATOM 590 O O . PRO A 1 80 ? 8.497 -16.369 -12.037 1.00 92.75 80 PRO A O 1
ATOM 593 N N . ARG A 1 81 ? 9.228 -17.922 -10.587 1.00 89.31 81 ARG A N 1
ATOM 594 C CA . ARG A 1 81 ? 10.414 -17.164 -10.140 1.00 89.31 81 ARG A CA 1
ATOM 595 C C . ARG A 1 81 ? 11.328 -16.726 -11.286 1.00 89.31 81 ARG A C 1
ATOM 597 O O . ARG A 1 81 ? 11.936 -15.665 -11.213 1.00 89.31 81 ARG A O 1
ATOM 604 N N . ASN A 1 82 ? 11.422 -17.522 -12.351 1.00 92.12 82 ASN A N 1
ATOM 605 C CA . ASN A 1 82 ? 12.183 -17.162 -13.547 1.00 92.12 82 ASN A CA 1
ATOM 606 C C . ASN A 1 82 ? 11.571 -15.956 -14.277 1.00 92.12 82 ASN A C 1
ATOM 608 O O . ASN A 1 82 ? 12.320 -15.119 -14.769 1.00 92.12 82 ASN A O 1
ATOM 612 N N . LEU A 1 83 ? 10.239 -15.828 -14.316 1.00 88.88 83 LEU A N 1
ATOM 613 C CA . LEU A 1 83 ? 9.592 -14.647 -14.892 1.00 88.88 83 LEU A CA 1
ATOM 614 C C . LEU A 1 83 ? 9.825 -13.415 -14.021 1.00 88.88 83 LEU A C 1
ATOM 616 O O . LEU A 1 83 ? 10.192 -12.368 -14.546 1.00 88.88 83 LEU A O 1
ATOM 620 N N . GLU A 1 84 ? 9.69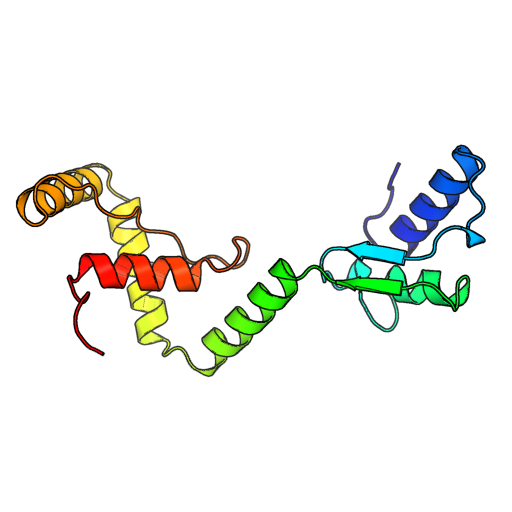3 -13.543 -12.699 1.00 88.50 84 GLU A N 1
ATOM 621 C CA . GLU A 1 84 ? 10.000 -12.447 -11.772 1.00 88.50 84 GLU A CA 1
ATOM 622 C C . GLU A 1 84 ? 11.454 -11.960 -11.925 1.00 88.50 84 GLU A C 1
ATOM 624 O O . GLU A 1 84 ? 11.705 -10.754 -11.991 1.00 88.50 84 GLU A O 1
ATOM 629 N N . PHE A 1 85 ? 12.401 -12.894 -12.067 1.00 91.31 85 PHE A N 1
ATOM 630 C CA . PHE A 1 85 ? 13.804 -12.594 -12.345 1.00 91.31 85 PHE A CA 1
ATOM 631 C C . PHE A 1 85 ? 13.984 -11.843 -13.670 1.00 91.31 85 PHE A C 1
ATOM 633 O O . PHE A 1 85 ? 14.601 -10.783 -13.683 1.00 91.31 85 PHE A O 1
ATOM 640 N N . ILE A 1 86 ? 13.401 -12.332 -14.770 1.00 92.00 86 ILE A N 1
ATOM 641 C CA . ILE A 1 86 ? 13.509 -11.682 -16.088 1.00 92.00 86 ILE A CA 1
ATOM 642 C C . ILE A 1 86 ? 12.942 -10.260 -16.051 1.00 92.00 86 ILE A C 1
ATOM 644 O O . ILE A 1 86 ? 13.568 -9.340 -16.579 1.00 92.00 86 ILE A O 1
ATOM 648 N N . ILE A 1 87 ? 11.788 -10.060 -15.405 1.00 90.75 87 ILE A N 1
ATOM 649 C CA . ILE A 1 87 ? 11.160 -8.738 -15.273 1.00 90.75 87 ILE A CA 1
ATOM 650 C C . ILE A 1 87 ? 12.113 -7.766 -14.573 1.00 90.75 87 ILE A C 1
ATOM 652 O O . ILE A 1 87 ? 12.315 -6.638 -15.031 1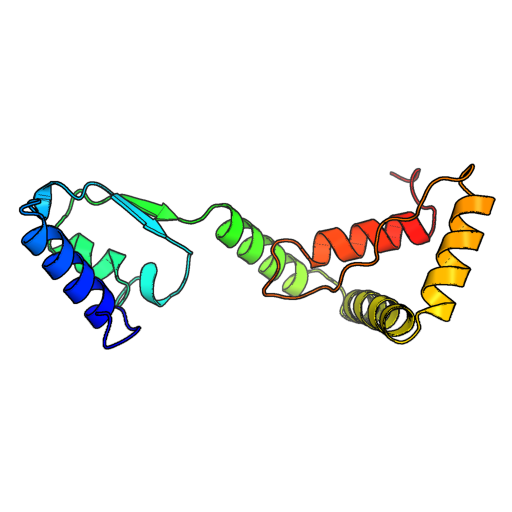.00 90.75 87 ILE A O 1
ATOM 656 N N . LYS A 1 88 ? 12.718 -8.217 -13.471 1.00 91.44 88 LYS A N 1
ATOM 657 C CA . LYS A 1 88 ? 13.657 -7.421 -12.686 1.00 91.44 88 LYS A CA 1
ATOM 658 C C . LYS A 1 88 ? 14.937 -7.109 -13.459 1.00 91.44 88 LYS A C 1
ATOM 660 O O . LYS A 1 88 ? 15.307 -5.942 -13.554 1.00 91.44 88 LYS A O 1
ATOM 665 N N . GLU A 1 89 ? 15.588 -8.120 -14.025 1.00 94.38 89 GLU A N 1
ATOM 666 C CA . GLU A 1 89 ? 16.862 -7.945 -14.730 1.00 94.38 89 GLU A CA 1
ATOM 667 C C . GLU A 1 89 ? 16.708 -7.089 -15.987 1.00 94.38 89 GLU A C 1
ATOM 669 O O . GLU A 1 89 ? 17.573 -6.264 -16.282 1.00 94.38 89 GLU A O 1
ATOM 674 N N . THR A 1 90 ? 15.583 -7.215 -16.697 1.00 92.81 90 THR A N 1
ATOM 675 C CA . THR A 1 90 ? 15.307 -6.371 -17.866 1.00 92.81 90 THR A CA 1
ATOM 676 C C . THR A 1 90 ? 15.194 -4.906 -17.455 1.00 92.81 90 THR A C 1
ATOM 678 O O . THR A 1 90 ? 15.855 -4.051 -18.046 1.00 92.81 90 THR A O 1
ATOM 681 N N . TYR A 1 91 ? 14.419 -4.604 -16.405 1.00 93.44 91 TYR A N 1
ATOM 682 C CA . TYR A 1 91 ? 14.359 -3.247 -15.859 1.00 93.44 91 TYR A CA 1
ATOM 683 C C . TYR A 1 91 ? 15.752 -2.735 -15.468 1.00 93.44 91 TYR A C 1
ATOM 685 O O . TYR A 1 91 ? 16.145 -1.643 -15.883 1.00 93.44 91 TYR A O 1
ATOM 693 N N . ASP A 1 92 ? 16.516 -3.524 -14.713 1.00 94.06 92 ASP A N 1
ATOM 694 C CA . ASP A 1 92 ? 17.845 -3.147 -14.232 1.00 94.06 92 ASP A CA 1
ATOM 695 C C . ASP A 1 92 ? 18.825 -2.874 -15.384 1.00 94.06 92 ASP A C 1
ATOM 697 O O . ASP A 1 92 ? 19.585 -1.902 -15.337 1.00 94.06 92 ASP A O 1
ATOM 701 N N . TRP A 1 93 ? 18.792 -3.687 -16.442 1.00 94.25 93 TRP A N 1
ATOM 702 C CA . TRP A 1 93 ? 19.666 -3.538 -17.603 1.00 94.25 93 TRP A CA 1
ATOM 703 C C . TRP A 1 93 ? 19.451 -2.207 -18.331 1.00 94.25 93 TRP A C 1
ATOM 705 O O . TRP A 1 93 ? 20.430 -1.551 -18.707 1.00 94.25 93 TRP A O 1
ATOM 715 N N . PHE A 1 94 ? 18.195 -1.783 -18.492 1.00 93.44 94 PHE A N 1
ATOM 716 C CA . PHE A 1 94 ? 17.855 -0.488 -19.087 1.00 93.44 94 PHE A CA 1
ATOM 717 C C . PHE A 1 94 ? 18.095 0.675 -18.130 1.00 93.44 94 PHE A C 1
ATOM 719 O O . PHE A 1 94 ? 18.671 1.692 -18.519 1.00 93.44 94 PHE A O 1
ATOM 726 N N . ASN A 1 95 ? 17.689 0.540 -16.868 1.00 92.62 95 ASN A N 1
ATOM 727 C CA . ASN A 1 95 ? 17.778 1.620 -15.891 1.00 92.62 95 ASN A CA 1
ATOM 728 C C . ASN A 1 95 ? 19.231 2.059 -15.630 1.00 92.62 95 ASN A C 1
ATOM 730 O O . ASN A 1 95 ? 19.481 3.227 -15.346 1.00 92.62 95 ASN A O 1
ATOM 734 N N . ARG A 1 96 ? 20.203 1.150 -15.784 1.00 93.25 96 ARG A N 1
ATOM 735 C CA . ARG A 1 96 ? 21.638 1.429 -15.593 1.00 93.25 96 ARG A CA 1
ATOM 736 C C . ARG A 1 96 ? 22.309 2.183 -16.748 1.00 93.25 96 ARG A C 1
ATOM 738 O O . ARG A 1 96 ? 23.473 2.546 -16.614 1.00 93.25 96 ARG A O 1
ATOM 745 N N . SER A 1 97 ? 21.641 2.402 -17.884 1.00 95.69 97 SER A N 1
ATOM 746 C CA . SER A 1 97 ? 22.254 3.080 -19.034 1.00 95.69 97 SER A CA 1
ATOM 747 C C . SER A 1 97 ? 21.261 3.951 -19.796 1.00 95.69 97 SER A C 1
ATOM 749 O O . SER A 1 97 ? 20.361 3.455 -20.474 1.00 95.69 97 SER A O 1
ATOM 751 N N . SER A 1 98 ? 21.489 5.264 -19.759 1.00 93.12 98 SER A N 1
ATOM 752 C CA . SER A 1 98 ? 20.757 6.234 -20.579 1.00 93.12 98 SER A CA 1
ATOM 753 C C . SER A 1 98 ? 20.933 5.971 -22.077 1.00 93.12 98 SER A C 1
ATOM 755 O O . SER A 1 98 ? 19.966 6.073 -22.825 1.00 93.12 98 SER A O 1
ATOM 757 N N . SER A 1 99 ? 22.124 5.549 -22.516 1.00 96.31 99 SER A N 1
ATOM 758 C CA . SER A 1 99 ? 22.385 5.200 -23.918 1.00 96.31 99 SER A CA 1
ATOM 759 C C . SER A 1 99 ? 21.543 4.014 -24.391 1.00 96.31 99 SER A C 1
ATOM 761 O O . SER A 1 99 ? 21.013 4.055 -25.496 1.00 96.31 99 SER A O 1
ATOM 763 N N . ARG A 1 100 ? 21.357 2.977 -23.556 1.00 94.94 100 ARG A N 1
ATOM 764 C CA . ARG A 1 100 ? 20.472 1.841 -23.889 1.00 94.94 100 ARG A CA 1
ATOM 765 C C . ARG A 1 100 ? 19.014 2.273 -23.996 1.00 94.94 100 ARG A C 1
ATOM 767 O O . ARG A 1 100 ? 18.317 1.827 -24.899 1.00 94.94 100 ARG A O 1
ATOM 774 N N . GLN A 1 101 ? 18.563 3.153 -23.101 1.00 93.31 101 GLN A N 1
ATOM 775 C CA . GLN A 1 101 ? 17.208 3.708 -23.156 1.00 93.31 101 GLN A CA 1
ATOM 776 C C . GLN A 1 101 ? 16.993 4.546 -24.421 1.00 93.31 101 GLN A C 1
ATOM 778 O O . GLN A 1 101 ? 15.961 4.401 -25.070 1.00 93.31 101 GLN A O 1
ATOM 783 N N . ALA A 1 102 ? 17.971 5.375 -24.799 1.00 94.50 102 ALA A N 1
ATOM 784 C CA . ALA A 1 102 ? 17.918 6.165 -26.025 1.00 94.50 102 ALA A CA 1
ATOM 785 C C . ALA A 1 102 ? 17.903 5.268 -27.272 1.00 94.50 102 ALA A C 1
ATOM 787 O O . ALA A 1 102 ? 17.030 5.423 -28.118 1.00 94.50 102 ALA A O 1
ATOM 788 N N . ALA A 1 103 ? 18.800 4.280 -27.348 1.00 95.19 103 ALA A N 1
ATOM 789 C CA . ALA A 1 103 ? 18.851 3.340 -28.467 1.00 95.19 103 ALA A CA 1
ATOM 790 C C . ALA A 1 103 ? 17.541 2.552 -28.625 1.00 95.19 103 ALA A C 1
ATOM 792 O O . ALA A 1 103 ? 17.028 2.424 -29.733 1.00 95.19 103 ALA A O 1
ATOM 793 N N . TYR A 1 104 ? 16.964 2.071 -27.518 1.00 93.06 104 TYR A N 1
ATOM 794 C CA . TYR A 1 104 ? 15.658 1.414 -27.541 1.00 93.06 104 TYR A CA 1
ATOM 795 C C . TYR A 1 104 ? 14.543 2.356 -27.995 1.00 93.06 104 TYR A C 1
ATOM 797 O O . TYR A 1 104 ? 13.717 1.956 -28.806 1.00 93.06 104 TYR A O 1
ATOM 805 N N . LYS A 1 105 ? 14.533 3.606 -27.519 1.00 93.50 105 LYS A N 1
ATOM 806 C CA . LYS A 1 105 ? 13.541 4.604 -27.926 1.00 93.50 105 LYS A CA 1
ATOM 807 C C . LYS A 1 105 ? 13.572 4.852 -29.435 1.00 93.50 105 LYS A C 1
ATOM 809 O O . LYS A 1 105 ? 12.520 4.852 -30.064 1.00 93.50 105 LYS A O 1
ATOM 814 N N . GLU A 1 106 ? 14.760 5.020 -30.008 1.00 95.38 106 GLU A N 1
ATOM 815 C CA . GLU A 1 106 ? 14.916 5.241 -31.449 1.00 95.38 106 GLU A CA 1
ATOM 816 C C . GLU A 1 106 ? 14.533 4.000 -32.266 1.00 95.38 106 GLU A C 1
ATOM 818 O O . GLU A 1 106 ? 13.800 4.114 -33.247 1.00 95.38 106 GLU A O 1
ATOM 823 N N . LEU A 1 107 ? 14.937 2.804 -31.823 1.00 92.56 107 LEU A N 1
ATOM 824 C CA . LEU A 1 107 ? 14.529 1.553 -32.466 1.00 92.56 107 LEU A CA 1
ATOM 825 C C . LEU A 1 107 ? 13.008 1.356 -32.416 1.00 92.56 107 LEU A C 1
ATOM 827 O O . LEU A 1 107 ? 12.403 0.991 -33.419 1.00 92.56 107 LEU A O 1
ATOM 831 N N . TYR A 1 108 ? 12.385 1.608 -31.264 1.00 92.19 108 TYR A N 1
ATOM 832 C CA . TYR A 1 108 ? 10.944 1.455 -31.088 1.00 92.19 108 TYR A CA 1
ATOM 833 C C . TYR A 1 108 ? 10.168 2.4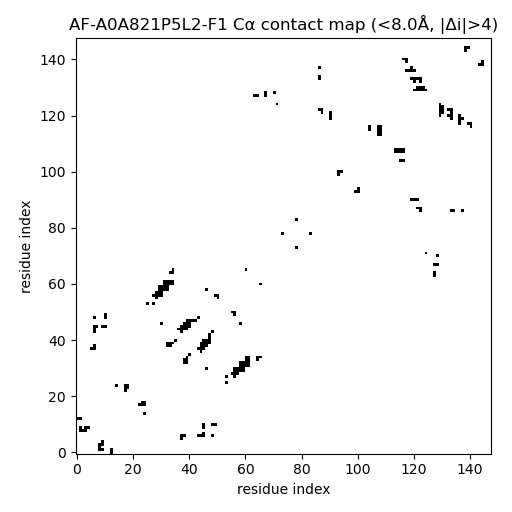05 -32.001 1.00 92.19 108 TYR A C 1
ATOM 835 O O . TYR A 1 108 ? 9.214 1.978 -32.643 1.00 92.19 108 TYR A O 1
ATOM 843 N N . LYS A 1 109 ? 10.598 3.667 -32.110 1.00 93.62 109 LYS A N 1
ATOM 844 C CA . LYS A 1 109 ? 9.999 4.628 -33.044 1.00 93.62 109 LYS A CA 1
ATOM 845 C C . LYS A 1 109 ? 10.107 4.165 -34.491 1.00 93.62 109 LYS A C 1
ATOM 847 O O . LYS A 1 109 ? 9.150 4.318 -35.238 1.00 93.62 109 LYS A O 1
ATOM 852 N N . LEU A 1 110 ? 11.248 3.601 -34.887 1.00 93.00 110 LEU A N 1
ATOM 853 C CA . LEU A 1 110 ? 11.455 3.127 -36.255 1.00 93.00 110 LEU A CA 1
ATOM 854 C C . LEU A 1 110 ? 10.475 2.008 -36.637 1.00 93.00 110 LEU A C 1
ATOM 856 O O . LEU A 1 110 ? 10.009 1.977 -37.769 1.00 93.00 110 LEU A O 1
ATOM 860 N N . ILE A 1 111 ? 10.178 1.097 -35.706 1.00 90.75 111 ILE A N 1
ATOM 861 C CA . ILE A 1 111 ? 9.335 -0.082 -35.971 1.00 90.75 111 ILE A CA 1
ATOM 862 C C . ILE A 1 111 ? 7.849 0.127 -35.629 1.00 90.75 111 ILE A C 1
ATOM 864 O O . ILE A 1 111 ? 7.034 -0.706 -36.007 1.00 90.75 111 ILE A O 1
ATOM 868 N N . ASN A 1 112 ? 7.500 1.206 -34.919 1.00 88.88 112 ASN A N 1
ATOM 869 C CA . ASN A 1 112 ? 6.129 1.540 -34.510 1.00 88.88 112 ASN A CA 1
ATOM 870 C C . ASN A 1 112 ? 5.721 2.941 -34.997 1.00 88.88 112 ASN A C 1
ATOM 872 O O . ASN A 1 112 ? 5.217 3.740 -34.212 1.00 88.88 112 ASN A O 1
ATOM 876 N N . ASP A 1 113 ? 5.995 3.276 -36.260 1.00 92.06 113 ASP A N 1
ATOM 877 C CA . ASP A 1 113 ? 5.504 4.495 -36.929 1.00 92.06 113 ASP A CA 1
ATOM 878 C C . ASP A 1 113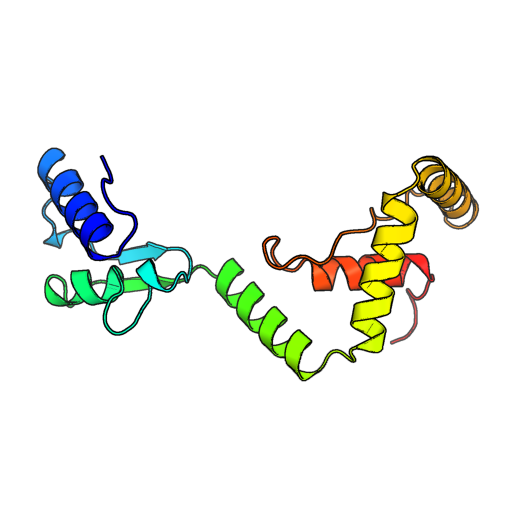 ? 5.739 5.812 -36.159 1.00 92.06 113 ASP A C 1
ATOM 880 O O . ASP A 1 113 ? 4.911 6.721 -36.132 1.00 92.06 113 ASP A O 1
ATOM 884 N N . GLY A 1 114 ? 6.894 5.930 -35.503 1.00 91.19 114 GLY A N 1
ATOM 885 C CA . GLY A 1 114 ? 7.293 7.117 -34.748 1.00 91.19 114 GLY A CA 1
ATOM 886 C C . GLY A 1 114 ? 6.703 7.225 -33.339 1.00 91.19 114 GLY A C 1
ATOM 887 O O . GLY A 1 114 ? 6.992 8.206 -32.649 1.00 91.19 114 GLY A O 1
ATOM 888 N N . HIS A 1 115 ? 5.924 6.242 -32.878 1.00 89.75 115 HIS A N 1
ATOM 889 C CA . HIS A 1 115 ? 5.388 6.222 -31.517 1.00 89.75 115 HIS A CA 1
ATOM 890 C C . HIS A 1 115 ? 6.485 6.009 -30.464 1.00 89.75 115 HIS A C 1
ATOM 892 O O . HIS A 1 115 ? 7.477 5.319 -30.690 1.00 89.75 115 HIS A O 1
ATOM 898 N N . ASP A 1 116 ? 6.295 6.592 -29.278 1.00 90.62 116 ASP A N 1
ATOM 899 C CA . ASP A 1 116 ? 7.194 6.395 -28.140 1.00 90.62 116 ASP A CA 1
ATOM 900 C C . ASP A 1 116 ? 6.869 5.087 -27.386 1.00 90.62 116 ASP A C 1
ATOM 902 O O . ASP A 1 116 ? 5.692 4.768 -27.192 1.00 90.62 116 ASP A O 1
ATOM 906 N N . PRO A 1 117 ? 7.881 4.347 -26.891 1.00 90.62 117 PRO A N 1
ATOM 907 C CA . PRO A 1 117 ? 7.647 3.167 -26.067 1.00 90.62 117 PRO A CA 1
ATOM 908 C C . PRO A 1 117 ? 7.089 3.530 -24.689 1.00 90.62 117 PRO A C 1
ATOM 910 O O . PRO A 1 117 ? 7.428 4.566 -24.105 1.00 90.62 117 PRO A O 1
ATOM 913 N N . LEU A 1 118 ? 6.336 2.601 -24.092 1.00 89.00 118 LEU A N 1
ATOM 914 C CA . LEU A 1 118 ? 6.001 2.676 -22.671 1.00 89.00 118 LEU A CA 1
ATOM 915 C C . LEU A 1 118 ? 7.279 2.650 -21.819 1.00 89.00 118 LEU A C 1
ATOM 917 O O . LEU A 1 118 ? 8.196 1.854 -22.038 1.00 89.00 118 LEU A O 1
ATOM 921 N N . LYS A 1 119 ? 7.334 3.514 -20.801 1.00 86.88 119 LYS A N 1
ATOM 922 C CA . LYS A 1 119 ? 8.467 3.570 -19.870 1.00 86.88 119 LYS A CA 1
ATOM 923 C C . LYS A 1 119 ? 8.568 2.259 -19.100 1.00 86.88 119 LYS A C 1
ATOM 925 O O . LYS A 1 119 ? 7.630 1.908 -18.396 1.00 86.88 119 LYS A O 1
ATOM 930 N N . ILE A 1 120 ? 9.709 1.579 -19.139 1.00 87.19 120 ILE A N 1
ATOM 931 C CA . ILE A 1 120 ? 9.910 0.345 -18.366 1.00 87.19 120 ILE A CA 1
ATOM 932 C C . ILE A 1 120 ? 9.799 0.666 -16.866 1.00 87.19 120 ILE A C 1
ATOM 934 O O . ILE A 1 120 ? 10.525 1.511 -16.335 1.00 87.19 120 ILE A O 1
ATOM 938 N N . VAL A 1 121 ? 8.845 0.024 -16.188 1.00 87.94 121 VAL A N 1
ATOM 939 C CA . VAL A 1 121 ? 8.527 0.275 -14.775 1.00 87.94 121 VAL A CA 1
ATOM 940 C C . VAL A 1 121 ? 9.224 -0.755 -13.895 1.00 87.94 121 VAL A C 1
ATOM 942 O O . VAL A 1 121 ? 9.209 -1.947 -14.193 1.00 87.94 121 VAL A O 1
ATOM 945 N N . GLN A 1 122 ? 9.791 -0.297 -12.780 1.00 89.12 122 GLN A N 1
ATOM 946 C CA . GLN A 1 122 ? 10.298 -1.177 -11.732 1.00 89.12 122 GLN A CA 1
ATOM 947 C C . GLN A 1 122 ? 9.142 -1.863 -11.003 1.00 89.12 122 GLN A C 1
ATOM 949 O O . GLN A 1 122 ? 8.274 -1.174 -10.461 1.00 89.12 122 GLN A O 1
ATOM 954 N N . SER A 1 123 ? 9.191 -3.190 -10.897 1.00 84.56 123 SER A N 1
ATOM 955 C CA . SER A 1 123 ? 8.340 -3.921 -9.957 1.00 84.56 123 SER A CA 1
ATOM 956 C C . SER A 1 123 ? 8.823 -3.637 -8.533 1.00 84.56 123 SER A C 1
ATOM 958 O O . SER A 1 123 ? 9.964 -3.936 -8.177 1.00 84.56 123 SER A O 1
ATOM 960 N N . CYS A 1 124 ? 7.979 -3.006 -7.721 1.00 81.00 124 CYS A N 1
ATOM 961 C CA . CYS A 1 124 ? 8.273 -2.707 -6.324 1.00 81.00 124 CYS A CA 1
ATOM 962 C C . CYS A 1 124 ? 7.020 -2.766 -5.445 1.00 81.00 124 CYS A C 1
ATOM 964 O O . CYS A 1 124 ? 5.920 -2.393 -5.851 1.00 81.00 124 CYS A O 1
ATOM 966 N N . GLN A 1 125 ? 7.189 -3.206 -4.198 1.00 69.62 125 GLN A N 1
ATOM 967 C CA . GLN A 1 125 ? 6.064 -3.434 -3.283 1.00 69.62 125 GLN A CA 1
ATOM 968 C C . GLN A 1 125 ? 5.340 -2.148 -2.866 1.00 69.62 125 GLN A C 1
ATOM 970 O O . GLN A 1 125 ? 4.156 -2.187 -2.541 1.00 69.62 125 GLN A O 1
ATOM 975 N N . THR A 1 126 ? 6.043 -1.014 -2.883 1.00 68.94 126 THR A N 1
ATOM 976 C CA . THR A 1 126 ? 5.526 0.282 -2.425 1.00 68.94 126 THR A CA 1
ATOM 977 C C . THR A 1 126 ? 4.708 1.020 -3.482 1.00 68.94 126 THR A C 1
ATOM 979 O O . THR A 1 126 ? 3.915 1.888 -3.126 1.00 68.94 126 THR A O 1
ATOM 982 N N . ARG A 1 127 ? 4.855 0.684 -4.771 1.00 76.69 127 ARG A N 1
ATOM 983 C CA . ARG A 1 127 ? 4.016 1.236 -5.843 1.00 76.69 127 ARG A CA 1
ATOM 984 C C . ARG A 1 127 ? 2.919 0.243 -6.186 1.00 76.69 127 ARG A C 1
ATOM 986 O O . ARG A 1 127 ? 3.200 -0.883 -6.598 1.00 76.69 127 ARG A O 1
ATOM 993 N N . TRP A 1 128 ? 1.673 0.679 -6.032 1.00 80.56 128 TRP A N 1
ATOM 994 C CA . TRP A 1 128 ? 0.509 -0.137 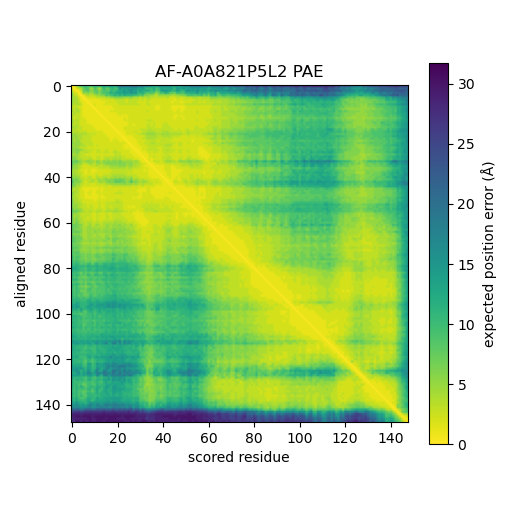-6.354 1.00 80.56 128 TRP A CA 1
ATOM 995 C C . TRP A 1 128 ? 0.564 -0.632 -7.797 1.00 80.56 128 TRP A C 1
ATOM 997 O O . TRP A 1 128 ? 0.863 0.133 -8.712 1.00 80.56 128 TRP A O 1
ATOM 1007 N N . LEU A 1 129 ? 0.281 -1.921 -7.971 1.00 83.62 129 LEU A N 1
ATOM 1008 C CA . LEU A 1 129 ? 0.201 -2.621 -9.249 1.00 83.62 129 LEU A CA 1
ATOM 1009 C C . LEU A 1 129 ? 1.476 -2.564 -10.099 1.00 83.62 129 LEU A C 1
ATOM 1011 O O . LEU A 1 129 ? 1.433 -2.883 -11.285 1.00 83.62 129 LEU A O 1
ATOM 1015 N N . SER A 1 130 ? 2.622 -2.216 -9.509 1.00 86.50 130 SER A N 1
ATOM 1016 C CA . SER A 1 130 ? 3.882 -2.050 -10.241 1.00 86.50 130 SER A CA 1
ATOM 1017 C C . SER A 1 130 ? 4.260 -3.282 -11.059 1.00 86.50 130 SER A C 1
ATOM 1019 O O . SER A 1 130 ? 4.652 -3.136 -12.207 1.00 86.50 130 SER A O 1
ATOM 1021 N N . ILE A 1 131 ? 4.053 -4.484 -10.518 1.00 85.94 131 ILE A N 1
ATOM 1022 C CA . ILE A 1 131 ? 4.312 -5.747 -11.213 1.00 85.94 131 ILE A CA 1
ATOM 1023 C C . ILE A 1 131 ? 3.421 -5.942 -12.445 1.00 85.94 131 ILE A C 1
ATOM 1025 O O . ILE A 1 131 ? 3.899 -6.414 -13.471 1.00 85.94 131 ILE A O 1
ATOM 1029 N N . VAL A 1 132 ? 2.154 -5.520 -12.384 1.00 85.75 132 VAL A N 1
ATOM 1030 C CA . VAL A 1 132 ? 1.226 -5.584 -13.523 1.00 85.75 132 VAL A CA 1
ATOM 1031 C C . VAL A 1 132 ? 1.685 -4.618 -14.611 1.00 85.75 132 VAL A C 1
ATOM 1033 O O . VAL A 1 132 ? 1.771 -5.003 -15.778 1.00 85.75 132 VAL A O 1
ATOM 1036 N N . CYS A 1 133 ? 2.058 -3.394 -14.231 1.00 86.50 133 CYS A N 1
ATOM 1037 C CA . CYS A 1 133 ? 2.609 -2.408 -15.158 1.00 86.50 133 CYS A CA 1
ATOM 1038 C C . CYS A 1 133 ? 3.927 -2.896 -15.779 1.00 86.50 133 CYS A C 1
ATOM 1040 O O . CYS A 1 133 ? 4.089 -2.827 -16.993 1.00 86.50 133 CYS A O 1
ATOM 1042 N N . SER A 1 134 ? 4.845 -3.449 -14.979 1.00 87.69 134 SER A N 1
ATOM 1043 C CA . SER A 1 134 ? 6.112 -4.014 -15.455 1.00 87.69 134 SER A CA 1
ATOM 1044 C C . SER A 1 134 ? 5.886 -5.129 -16.473 1.00 87.69 134 SER A C 1
ATOM 1046 O O . SER A 1 134 ? 6.465 -5.083 -17.554 1.00 87.69 134 SER A O 1
ATOM 1048 N N . CYS A 1 135 ? 5.014 -6.097 -16.170 1.00 86.94 135 CYS A N 1
ATOM 1049 C CA . CYS A 1 135 ? 4.670 -7.170 -17.104 1.00 86.94 135 CYS A CA 1
ATOM 1050 C C . CYS A 1 135 ? 4.067 -6.622 -18.401 1.00 86.94 135 CYS A C 1
ATOM 1052 O O . CYS A 1 135 ? 4.468 -7.035 -19.485 1.00 86.94 135 CYS A O 1
ATOM 1054 N N . THR A 1 136 ? 3.131 -5.677 -18.295 1.00 87.19 136 THR A N 1
ATOM 1055 C CA . THR A 1 136 ? 2.446 -5.093 -19.457 1.00 87.19 136 THR A CA 1
ATOM 1056 C C . THR A 1 136 ? 3.432 -4.359 -20.363 1.00 87.19 136 THR A C 1
ATOM 1058 O O . THR A 1 136 ? 3.451 -4.592 -21.564 1.00 87.19 136 THR A O 1
ATOM 1061 N N . HIS A 1 137 ? 4.314 -3.536 -19.796 1.00 88.94 137 HIS A N 1
ATOM 1062 C CA . HIS A 1 137 ? 5.272 -2.751 -20.579 1.00 88.94 137 HIS A CA 1
ATOM 1063 C C . HIS A 1 137 ? 6.371 -3.624 -21.206 1.00 88.94 137 HIS A C 1
ATOM 1065 O O . HIS A 1 137 ? 6.875 -3.322 -22.285 1.00 88.94 137 HIS A O 1
ATOM 1071 N N . LEU A 1 138 ? 6.750 -4.726 -20.549 1.00 87.19 138 LEU A N 1
ATOM 1072 C CA . LEU A 1 138 ? 7.655 -5.709 -21.148 1.00 87.19 138 LEU A CA 1
ATOM 1073 C C . LEU A 1 138 ? 6.967 -6.509 -22.259 1.00 87.19 138 LEU A C 1
ATOM 1075 O O . LEU A 1 138 ? 7.600 -6.828 -23.262 1.00 87.19 138 LEU A O 1
ATOM 1079 N N . ARG A 1 139 ? 5.666 -6.786 -22.129 1.00 85.94 139 ARG A N 1
ATOM 1080 C CA . ARG A 1 139 ? 4.874 -7.433 -23.181 1.00 85.94 139 ARG A CA 1
ATOM 1081 C C . ARG A 1 139 ? 4.785 -6.573 -24.447 1.00 85.94 139 ARG A C 1
ATOM 1083 O O . ARG A 1 139 ? 4.964 -7.103 -25.544 1.00 85.94 139 ARG A O 1
ATOM 1090 N N . THR A 1 140 ? 4.552 -5.267 -24.304 1.00 83.44 140 THR A N 1
ATOM 1091 C CA . THR A 1 140 ? 4.541 -4.331 -25.444 1.00 83.44 140 THR A CA 1
ATOM 1092 C C . THR A 1 140 ? 5.922 -4.224 -26.086 1.00 83.44 140 THR A C 1
ATOM 1094 O O . THR A 1 140 ? 6.037 -4.178 -27.304 1.00 83.44 140 THR A O 1
ATOM 1097 N N . MET A 1 141 ? 6.994 -4.275 -25.284 1.00 82.56 141 MET A N 1
ATOM 1098 C CA . MET A 1 141 ? 8.369 -4.258 -25.792 1.00 82.56 141 MET A CA 1
ATOM 1099 C C . MET A 1 141 ? 8.677 -5.439 -26.729 1.00 82.56 141 MET A C 1
ATOM 1101 O O . MET A 1 141 ? 9.423 -5.269 -27.689 1.00 82.56 141 MET A O 1
ATOM 1105 N N . VAL A 1 142 ? 8.108 -6.624 -26.477 1.00 79.75 142 VAL A N 1
ATOM 1106 C CA . VAL A 1 142 ? 8.304 -7.811 -27.332 1.00 79.75 142 VAL A CA 1
ATOM 1107 C C . VAL A 1 142 ? 7.312 -7.895 -28.505 1.00 79.75 142 VAL A C 1
ATOM 1109 O O . VAL A 1 142 ? 7.316 -8.889 -29.223 1.00 79.75 142 VAL A O 1
ATOM 1112 N N . GLY A 1 143 ? 6.460 -6.881 -28.710 1.00 68.06 143 GLY A N 1
ATOM 1113 C CA . GLY A 1 143 ? 5.545 -6.799 -29.858 1.00 68.06 143 GLY A CA 1
ATOM 1114 C C . GLY A 1 143 ? 4.385 -7.803 -29.841 1.00 68.06 143 GLY A C 1
ATOM 1115 O O . GLY A 1 143 ? 3.793 -8.090 -30.878 1.00 68.06 143 GLY A O 1
ATOM 1116 N N . THR A 1 144 ? 4.039 -8.366 -28.679 1.00 60.31 144 THR A N 1
ATOM 1117 C CA . THR A 1 144 ? 2.968 -9.378 -28.563 1.00 60.31 144 THR A CA 1
ATOM 1118 C C . THR A 1 144 ? 1.610 -8.744 -28.258 1.00 60.31 144 THR A C 1
ATOM 1120 O O . THR A 1 144 ? 0.987 -9.017 -27.226 1.00 60.31 144 THR A O 1
ATOM 1123 N N . GLU A 1 145 ? 1.139 -7.874 -29.152 1.00 53.62 145 GLU A N 1
ATOM 1124 C CA . GLU A 1 145 ? -0.173 -7.227 -28.999 1.00 53.62 145 GLU A CA 1
ATOM 1125 C C . GLU A 1 145 ? -1.347 -8.047 -29.575 1.00 53.62 145 GLU A C 1
ATOM 1127 O O . GLU A 1 145 ? -2.485 -7.746 -29.249 1.00 53.62 145 GLU A O 1
ATOM 1132 N N . ASN A 1 146 ? -1.110 -9.151 -30.304 1.00 43.69 146 ASN A N 1
ATOM 1133 C CA . ASN A 1 146 ? -2.170 -9.883 -31.032 1.00 43.69 146 ASN A CA 1
ATOM 1134 C C . ASN A 1 146 ? -2.217 -11.412 -30.826 1.00 43.69 146 ASN A C 1
ATOM 1136 O O . ASN A 1 146 ? -2.462 -12.160 -31.770 1.00 43.69 146 ASN A O 1
ATOM 1140 N N . THR A 1 147 ? -2.015 -11.919 -29.610 1.00 39.38 147 THR A N 1
ATOM 1141 C CA . THR A 1 147 ? -2.273 -13.345 -29.322 1.00 39.38 147 THR A CA 1
ATOM 1142 C C . THR A 1 147 ? -2.930 -13.545 -27.963 1.00 39.38 147 THR A C 1
ATOM 1144 O O . THR A 1 147 ? -2.252 -13.859 -26.991 1.00 39.38 147 THR A O 1
ATOM 1147 N N . PHE A 1 148 ? -4.246 -13.327 -27.906 1.00 39.56 148 PHE A N 1
ATOM 1148 C CA . PHE A 1 148 ? -5.241 -14.198 -27.262 1.00 39.56 148 PHE A CA 1
ATOM 1149 C C . PHE A 1 148 ? -6.589 -13.971 -27.943 1.00 39.56 148 PHE A C 1
ATOM 1151 O O . PHE A 1 148 ? -6.912 -12.787 -28.185 1.00 39.56 148 PHE A O 1
#

Radius of gyration: 22.87 Å; Cα contacts (8 Å, |Δi|>4): 139; chains: 1; bounding box: 44×40×59 Å

Mean predicted aligned error: 7.12 Å

Foldseek 3Di:
DQPDPALVSVLVVVVVVCVVVVHDLQPQQEDEDECDCRQPPCPGHNCNVSCVVHVNYYYHYDPQNVQLVVVVVCCVVPPDPVNVVCLQVVLVVPVVDPVSQVVLQVVCCVVPVRDGADDQFHDDSPDGCRVVSSVVSVCVSVVPPDDD